Protein 6YB1 (pdb70)

Solvent-accessible surface area: 6423 Å² total

Radius of gyration: 14.6 Å; Cα contacts (8 Å, |Δi|>4): 247; chains: 4; bounding box: 39×39×20 Å

Foldseek 3Di:
DVVVVVVVVVVVVVVVVVVVVVVVVVVVVVD/DVVVVVVVVVVVVVVVVVVVVVVVVVVVVVD/DVVVVVVVVVVVVVVVVVVVVVVVVVVVVVD/DVVVVVVVVVVVVVVVVVVVVVVVVVVVVVD

Structure (mmCIF, N/CA/C/O backbone):
data_6YB1
#
_entry.id   6YB1
#
_cell.length_a   47.864
_cell.length_b   47.864
_cell.length_c   103.153
_cell.angle_alpha   90.000
_cell.angle_beta   90.000
_cell.angle_gamma   120.000
#
_symmetry.space_group_name_H-M   'P 31 1 2'
#
loop_
_entity.id
_entity.type
_entity.pdbx_description
1 polymer K2-CCTM-VbIc
2 non-polymer GLYCINE
3 non-polymer 'NONAETHYLENE GLYCOL'
4 water water
#
loop_
_atom_site.group_PDB
_atom_site.id
_atom_site.type_symbol
_atom_site.label_atom_id
_atom_site.label_alt_id
_atom_site.label_comp_id
_atom_site.label_asym_id
_atom_site.label_entity_id
_atom_site.label_seq_id
_atom_site.pdbx_PDB_ins_code
_atom_site.Cartn_x
_atom_site.Cartn_y
_atom_site.Cartn_z
_atom_site.occupancy
_atom_site.B_iso_or_equiv
_atom_site.auth_seq_id
_atom_site.auth_comp_id
_atom_site.auth_asym_id
_atom_site.auth_atom_id
_atom_site.pdbx_PDB_model_num
ATOM 4 N N . GLY A 1 2 ? 42.54600 57.85400 5.05100 1.000 121.75775 1 GLY A N 1
ATOM 5 C CA . GLY A 1 2 ? 42.34600 56.89200 3.98300 1.000 117.09953 1 GLY A CA 1
ATOM 6 C C . GLY A 1 2 ? 42.41700 55.45600 4.46600 1.000 113.31987 1 GLY A C 1
ATOM 7 O O . GLY A 1 2 ? 41.55400 54.63900 4.14100 1.000 108.87777 1 GLY A O 1
ATOM 8 N N . LYS A 1 3 ? 43.45900 55.14800 5.24400 1.000 113.17154 2 LYS A N 1
ATOM 9 C CA . LYS A 1 3 ? 43.62600 53.79200 5.76100 1.000 107.23547 2 LYS A CA 1
ATOM 10 C C . LYS A 1 3 ? 42.48900 53.42100 6.71000 1.000 99.79804 2 LYS A C 1
ATOM 11 O O . LYS A 1 3 ? 42.00300 52.27900 6.70100 1.000 98.95918 2 LYS A O 1
ATOM 17 N N . LYS A 1 4 ? 42.04000 54.38000 7.52600 1.000 95.46093 3 LYS A N 1
ATOM 18 C CA . LYS A 1 4 ? 40.91200 54.12200 8.41500 1.000 84.38863 3 LYS A CA 1
ATOM 19 C C . LYS A 1 4 ? 39.63800 53.87100 7.61900 1.000 73.47724 3 LYS A C 1
ATOM 20 O O . LYS A 1 4 ? 38.85300 52.98100 7.96400 1.000 67.70062 3 LYS A O 1
ATOM 26 N N . SER A 1 5 ? 39.42100 54.63600 6.54600 1.000 70.87590 4 SER A N 1
ATOM 27 C CA . SER A 1 5 ? 38.25800 54.40000 5.69700 1.000 67.68151 4 SER A CA 1
ATOM 28 C C . SER A 1 5 ? 38.33600 53.03400 5.02300 1.000 62.38753 4 SER A C 1
ATOM 29 O O . SER A 1 5 ? 37.31500 52.35800 4.85100 1.000 61.67785 4 SER A O 1
ATOM 32 N N . ALA A 1 6 ? 39.54300 52.59900 4.65500 1.000 61.86675 5 ALA A N 1
ATOM 33 C CA . ALA A 1 6 ? 39.69100 51.28100 4.04400 1.000 61.52755 5 ALA A CA 1
ATOM 34 C C . ALA A 1 6 ? 39.35700 50.16700 5.03200 1.000 55.75919 5 ALA A C 1
ATOM 35 O O . ALA A 1 6 ? 38.70300 49.17700 4.67100 1.000 54.97490 5 ALA A O 1
ATOM 37 N N . TRP A 1 7 ? 39.81600 50.29900 6.27900 1.000 56.94911 6 TRP A N 1
ATOM 38 C CA . TRP A 1 7 ? 39.45800 49.31700 7.30100 1.000 55.83194 6 TRP A CA 1
ATOM 39 C C . TRP A 1 7 ? 37.95700 49.32400 7.58100 1.000 52.89749 6 TRP A C 1
ATOM 40 O O . TRP A 1 7 ? 37.34200 48.26000 7.76700 1.000 57.86304 6 TRP A O 1
ATOM 51 N N . ALA A 1 8 ? 37.34900 50.51200 7.61900 1.000 52.21427 7 ALA A N 1
ATOM 52 C CA . ALA A 1 8 ? 35.90100 50.58600 7.78400 1.000 50.95800 7 ALA A CA 1
ATOM 53 C C . ALA A 1 8 ? 35.19600 49.86600 6.64300 1.000 49.58090 7 ALA A C 1
ATOM 54 O O . ALA A 1 8 ? 34.19000 49.17900 6.85700 1.000 48.19454 7 ALA A O 1
ATOM 56 N N . THR A 1 9 ? 35.73000 49.99400 5.42700 1.000 46.53442 8 THR A N 1
ATOM 57 C CA . THR A 1 9 ? 35.16200 49.29000 4.27900 1.000 47.79892 8 THR A CA 1
ATOM 58 C C . THR A 1 9 ? 35.25300 47.77900 4.46100 1.000 46.48722 8 THR A C 1
ATOM 59 O O . THR A 1 9 ? 34.29900 47.05200 4.16900 1.000 43.25060 8 THR A O 1
ATOM 63 N N . VAL A 1 10 ? 36.41300 47.28300 4.90100 1.000 41.87814 9 VAL A N 1
ATOM 64 C CA . VAL A 1 10 ? 36.56000 45.84200 5.13200 1.000 48.02327 9 VAL A CA 1
ATOM 65 C C . VAL A 1 10 ? 35.52200 45.34600 6.14100 1.000 42.58921 9 VAL A C 1
ATOM 66 O O . VAL A 1 10 ? 34.87200 44.31000 5.93700 1.000 43.42076 9 VAL A O 1
ATOM 70 N N . ILE A 1 11 ? 35.34100 46.07500 7.24200 1.000 44.07270 10 ILE A N 1
ATOM 71 C CA . ILE A 1 11 ? 34.42900 45.57900 8.27400 1.000 44.03918 10 ILE A CA 1
ATOM 72 C C . ILE A 1 11 ? 32.97400 45.67600 7.80800 1.000 43.45843 10 ILE A C 1
ATOM 73 O O . ILE A 1 11 ? 32.14900 44.79100 8.09000 1.000 43.16646 10 ILE A O 1
ATOM 78 N N . SER A 1 12 ? 32.63900 46.73900 7.07300 1.000 42.96577 11 SER A N 1
ATOM 79 C CA . SER A 1 12 ? 31.29800 46.86600 6.51100 1.000 39.86082 11 SER A CA 1
ATOM 80 C C . SER A 1 12 ? 31.00700 45.76200 5.49700 1.000 39.50241 11 SER A C 1
ATOM 81 O O . SER A 1 12 ? 29.90600 45.19600 5.48100 1.000 39.05264 11 SER A O 1
ATOM 84 N N . ALA A 1 13 ? 31.98200 45.44100 4.64200 1.000 34.67745 12 ALA A N 1
ATOM 85 C CA . ALA A 1 13 ? 31.80200 44.35900 3.67900 1.000 37.29875 12 ALA A CA 1
ATOM 86 C C . ALA A 1 13 ? 31.63000 43.01800 4.38300 1.000 39.81907 12 ALA A C 1
ATOM 87 O O . ALA A 1 13 ? 30.87800 42.15400 3.91100 1.000 40.15973 12 ALA A O 1
ATOM 89 N N . LEU A 1 14 ? 32.33400 42.81600 5.50300 1.000 39.84333 13 LEU A N 1
ATOM 90 C CA . LEU A 1 14 ? 32.12900 41.59600 6.28400 1.000 39.68647 13 LEU A CA 1
ATOM 91 C C . LEU A 1 14 ? 30.70100 41.51800 6.81300 1.000 37.87079 13 LEU A C 1
ATOM 92 O O . LEU A 1 14 ? 30.05400 40.46100 6.73900 1.000 40.85230 13 LEU A O 1
ATOM 97 N N . ALA A 1 15 ? 30.19300 42.62800 7.35000 1.000 40.24038 14 ALA A N 1
ATOM 98 C CA . ALA A 1 15 ? 28.80400 42.64700 7.80400 1.000 40.77293 14 ALA A CA 1
ATOM 99 C C . ALA A 1 15 ? 27.85300 42.32900 6.65800 1.000 41.29926 14 ALA A C 1
ATOM 100 O O . ALA A 1 15 ? 26.88500 41.57500 6.82600 1.000 38.03232 14 ALA A O 1
ATOM 102 N N . THR A 1 16 ? 28.12900 42.88400 5.47900 1.000 38.10726 15 THR A N 1
ATOM 103 C CA . THR A 1 16 ? 27.27000 42.65100 4.32600 1.000 35.85627 15 THR A CA 1
ATOM 104 C C . THR A 1 16 ? 27.26900 41.18600 3.90400 1.000 37.62079 15 THR A C 1
ATOM 105 O O . THR A 1 16 ? 26.20900 40.63000 3.60100 1.000 35.86638 15 THR A O 1
ATOM 109 N N . VAL A 1 17 ? 28.44200 40.54200 3.86900 1.000 32.09360 16 VAL A N 1
ATOM 110 C CA . VAL A 1 17 ? 28.48100 39.14000 3.46200 1.000 32.23435 16 VAL A CA 1
ATOM 111 C C . VAL A 1 17 ? 27.76200 38.25600 4.48600 1.000 36.52190 16 VAL A C 1
ATOM 112 O O . VAL A 1 17 ? 27.07400 37.29400 4.11600 1.000 39.67371 16 VAL A O 1
ATOM 116 N N . ILE A 1 18 ? 27.91700 38.54400 5.78200 1.000 36.73332 17 ILE A N 1
ATOM 117 C CA . ILE A 1 18 ? 27.24100 37.71600 6.78300 1.000 34.54710 17 ILE A CA 1
ATOM 118 C C . ILE A 1 18 ? 25.72800 37.91600 6.70900 1.000 33.16426 17 ILE A C 1
ATOM 119 O O . ILE A 1 18 ? 24.95200 36.95300 6.79500 1.000 37.03804 17 ILE A O 1
ATOM 124 N N . SER A 1 19 ? 25.28500 39.15600 6.48600 1.000 31.83425 18 SER A N 1
ATOM 125 C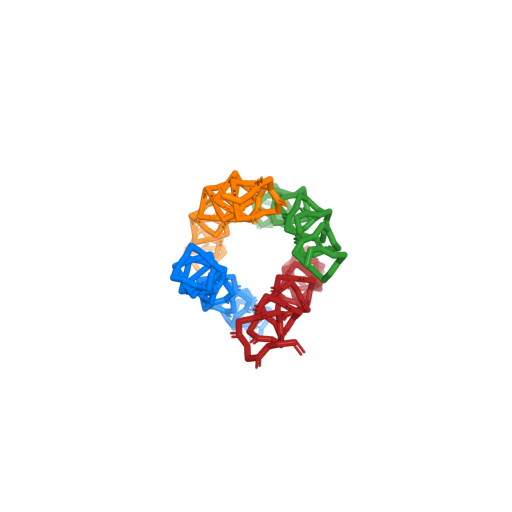 CA . SER A 1 19 ? 23.85700 39.41400 6.33700 1.000 36.74251 18 SER A CA 1
ATOM 126 C C . SER A 1 19 ? 23.29800 38.73500 5.09300 1.000 42.47181 18 SER A C 1
ATOM 127 O O . SER A 1 19 ? 22.18200 38.20300 5.11800 1.000 39.59031 18 SER A O 1
ATOM 130 N N . ALA A 1 20 ? 24.07000 38.73300 3.99900 1.000 40.93440 19 ALA A N 1
ATOM 131 C CA . ALA A 1 20 ? 23.65000 38.05300 2.77500 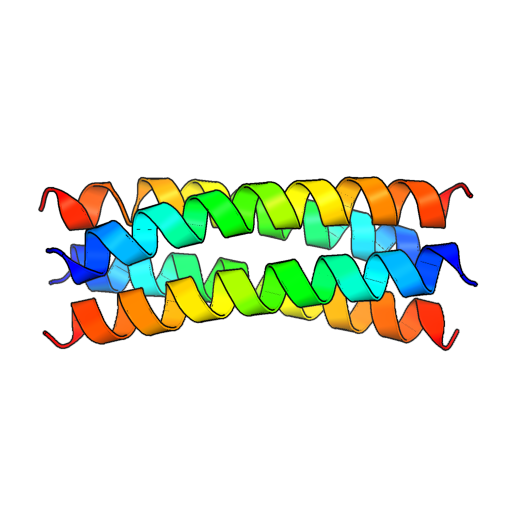1.000 36.42241 19 ALA A CA 1
ATOM 132 C C . ALA A 1 20 ? 23.54100 36.55000 2.98400 1.000 33.80975 19 ALA A C 1
ATOM 133 O O . ALA A 1 20 ? 22.64800 35.90100 2.42400 1.000 40.90923 19 ALA A O 1
ATOM 135 N N . LEU A 1 21 ? 24.47700 35.96700 3.73700 1.000 35.58274 20 LEU A N 1
ATOM 136 C CA . LEU A 1 21 ? 24.37700 34.54600 4.05200 1.000 37.39692 20 LEU A CA 1
ATOM 137 C C . LEU A 1 21 ? 23.11000 34.25600 4.85300 1.000 42.18287 20 LEU A C 1
ATOM 138 O O . LEU A 1 21 ? 22.39300 33.28000 4.58400 1.000 42.56717 20 LEU A O 1
ATOM 143 N N . ALA A 1 22 ? 22.81300 35.10500 5.83700 1.000 44.69394 21 ALA A N 1
ATOM 144 C CA . ALA A 1 22 ? 21.56500 34.95200 6.57400 1.000 41.80792 21 ALA A CA 1
ATOM 145 C C . ALA A 1 22 ? 20.36700 35.02900 5.63500 1.000 42.18155 21 ALA A C 1
ATOM 146 O O . ALA A 1 22 ? 19.41700 34.24700 5.75800 1.000 45.14441 21 ALA A O 1
ATOM 148 N N . THR A 1 23 ? 20.40800 35.95100 4.67400 1.000 38.95692 22 THR A N 1
ATOM 149 C CA . THR A 1 23 ? 19.30500 36.09200 3.72400 1.000 38.91961 22 THR A CA 1
ATOM 150 C C . THR A 1 23 ? 19.13100 34.85000 2.86000 1.000 38.68853 22 THR A C 1
ATOM 151 O O . THR A 1 23 ? 18.00200 34.40500 2.62400 1.000 39.84282 22 THR A O 1
ATOM 155 N N . VAL A 1 24 ? 20.22800 34.29200 2.35100 1.000 37.01811 23 VAL A N 1
ATOM 156 C CA . VAL A 1 24 ? 20.08700 33.12300 1.48800 1.000 38.80029 23 VAL A CA 1
ATOM 157 C C . VAL A 1 24 ? 19.56300 31.93800 2.28900 1.000 46.17872 23 VAL A C 1
ATOM 158 O O . VAL A 1 24 ? 18.74300 31.15100 1.79600 1.000 49.33108 23 VAL A O 1
ATOM 162 N N . ILE A 1 25 ? 19.99800 31.80000 3.54400 1.000 46.76686 24 ILE A N 1
ATOM 163 C CA . ILE A 1 25 ? 19.49700 30.69300 4.34900 1.000 50.12782 24 ILE A CA 1
ATOM 164 C C . ILE A 1 25 ? 18.02300 30.89600 4.68000 1.000 41.29583 24 ILE A C 1
ATOM 165 O O . ILE A 1 25 ? 17.23000 29.94500 4.66400 1.000 44.87044 24 ILE A O 1
ATOM 170 N N . SER A 1 26 ? 17.62200 32.14100 4.94100 1.000 46.55661 25 SER A N 1
ATOM 171 C CA . SER A 1 26 ? 16.21600 32.43200 5.19900 1.000 44.72715 25 SER A CA 1
ATOM 172 C C . SER A 1 26 ? 15.35200 32.15000 3.97200 1.000 47.10420 25 SER A C 1
ATOM 173 O O . SER A 1 26 ? 14.25800 31.58700 4.08800 1.000 52.94998 25 SER A O 1
ATOM 176 N N . ALA A 1 27 ? 15.82300 32.54100 2.78600 1.000 45.71131 26 ALA A N 1
ATOM 177 C CA . ALA A 1 27 ? 15.06800 32.27300 1.56400 1.000 41.98806 26 ALA A CA 1
ATOM 178 C C . ALA A 1 27 ? 14.98000 30.77700 1.29300 1.000 45.71329 26 ALA A C 1
ATOM 179 O O . ALA A 1 27 ? 13.93900 30.27600 0.84400 1.000 52.76406 26 ALA A O 1
ATOM 181 N N . TRP A 1 28 ? 16.07400 30.05600 1.54700 1.000 45.99691 27 TRP A N 1
ATOM 182 C CA . TRP A 1 28 ? 16.07400 28.60700 1.39900 1.000 50.94227 27 TRP A CA 1
ATOM 183 C C . TRP A 1 28 ? 15.07800 27.96600 2.35800 1.000 58.77831 27 TRP A C 1
ATOM 184 O O . TRP A 1 28 ? 14.42500 26.97300 2.01600 1.000 63.54974 27 TRP A O 1
ATOM 195 N N . ALA A 1 29 ? 14.95800 28.51100 3.57100 1.000 56.13066 28 ALA A N 1
ATOM 196 C CA . ALA A 1 29 ? 13.91900 28.04200 4.48200 1.000 61.12278 28 ALA A CA 1
ATOM 197 C C . ALA A 1 29 ? 12.53200 28.35700 3.93200 1.000 63.11294 28 ALA A C 1
ATOM 198 O O . ALA A 1 29 ? 11.59700 27.56500 4.09500 1.000 63.03413 28 ALA A O 1
ATOM 200 N N . THR A 1 30 ? 12.37900 29.51900 3.29000 1.000 62.89916 29 THR A N 1
ATOM 201 C CA . THR A 1 30 ? 11.08800 29.88800 2.71300 1.000 65.24103 29 THR A CA 1
ATOM 202 C C . THR A 1 30 ? 10.66400 28.90200 1.62700 1.000 71.55268 29 THR A C 1
ATOM 203 O O . THR A 1 30 ? 9.48000 28.56300 1.51400 1.000 72.81137 29 THR A O 1
ATOM 207 N N . VAL A 1 31 ? 11.61200 28.43300 0.81100 1.000 75.63168 30 VAL A N 1
ATOM 208 C CA . VAL A 1 31 ? 11.25100 27.42100 -0.18000 1.000 77.88856 30 VAL A CA 1
ATOM 209 C C . VAL A 1 31 ? 11.27200 26.01900 0.40800 1.000 91.04822 30 VAL A C 1
ATOM 210 O O . VAL A 1 31 ? 10.71200 25.09600 -0.19600 1.000 95.83762 30 VAL A O 1
ATOM 214 N N . GLY A 1 32 ? 11.88800 25.83400 1.57100 1.000 1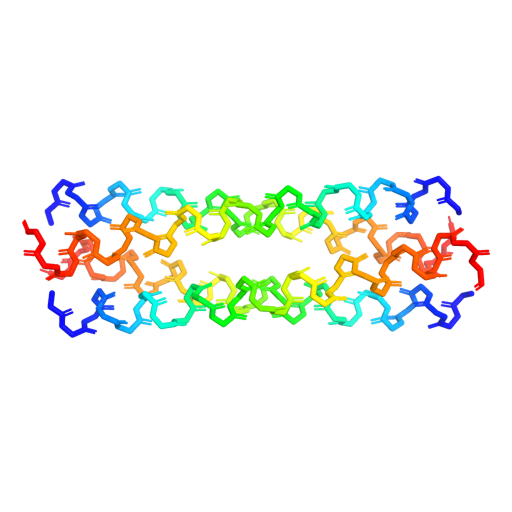04.28053 31 GLY A N 1
ATOM 215 C CA . GLY A 1 32 ? 11.95200 24.53000 2.20500 1.000 124.41123 31 GLY A CA 1
ATOM 216 C C . GLY A 1 32 ? 10.72900 24.18200 3.02700 1.000 146.17726 31 GLY A C 1
ATOM 217 O O . GLY A 1 32 ? 9.82500 23.49300 2.55100 1.000 147.18594 31 GLY A O 1
ATOM 222 N N . GLY B 1 2 ? 12.17100 25.60200 11.31200 1.000 91.83767 1 GLY B N 1
ATOM 223 C CA . GLY B 1 2 ? 13.11100 24.54000 11.61100 1.000 87.28147 1 GLY B CA 1
ATOM 224 C C . GLY B 1 2 ? 14.56800 24.93900 11.76800 1.000 79.57126 1 GLY B C 1
ATOM 225 O O . GLY B 1 2 ? 14.89600 26.08600 12.10700 1.000 77.50946 1 GLY B O 1
ATOM 226 N N . LYS B 1 3 ? 15.44800 23.97000 11.50100 1.000 78.24966 2 LYS B N 1
ATOM 227 C CA . LYS B 1 3 ? 16.88100 24.19400 11.65600 1.000 74.23409 2 LYS B CA 1
ATOM 228 C C . LYS B 1 3 ? 17.38900 25.28000 10.71800 1.000 66.32685 2 LYS B C 1
ATOM 229 O O . LYS B 1 3 ? 18.29100 26.04100 11.09000 1.000 60.34444 2 LYS B O 1
ATOM 235 N N . LYS B 1 4 ? 16.83100 25.37600 9.50700 1.000 64.26177 3 LYS B N 1
ATOM 236 C CA . LYS B 1 4 ? 17.26300 26.43000 8.59300 1.000 60.56998 3 LYS B CA 1
ATOM 237 C C . LYS B 1 4 ? 16.94000 27.81100 9.15300 1.000 56.88779 3 LYS B C 1
ATOM 238 O O . LYS B 1 4 ? 17.77700 28.71900 9.10200 1.000 54.32697 3 LYS B O 1
ATOM 244 N N . SER B 1 5 ? 15.73700 27.98700 9.70700 1.000 57.16319 4 SER B N 1
ATOM 245 C CA . SER B 1 5 ? 15.39500 29.26900 10.32100 1.000 54.11781 4 SER B CA 1
ATOM 246 C C . SER B 1 5 ? 16.24100 29.54400 11.55800 1.000 49.28771 4 SER B C 1
ATOM 247 O O . SER B 1 5 ? 16.57600 30.70100 11.83200 1.000 50.06476 4 SER B O 1
ATOM 250 N N . ALA B 1 6 ? 16.59400 28.50500 12.31500 1.000 51.69569 5 ALA B N 1
ATOM 251 C CA . ALA B 1 6 ? 17.46500 28.71400 13.46800 1.000 52.89602 5 ALA B CA 1
ATOM 252 C C . ALA B 1 6 ? 18.84400 29.18600 13.02500 1.000 51.04557 5 ALA B C 1
ATOM 253 O O . ALA B 1 6 ? 19.43200 30.09800 13.63100 1.000 52.48912 5 ALA B O 1
ATOM 255 N N . TRP B 1 7 ? 19.37000 28.58400 11.95500 1.000 52.18915 6 TRP B N 1
ATOM 256 C CA . TRP B 1 7 ? 20.64200 29.03500 11.39900 1.000 46.14394 6 TRP B CA 1
ATOM 257 C C . TRP B 1 7 ? 20.54100 30.46700 10.89900 1.000 42.16943 6 TRP B C 1
ATOM 258 O O . TRP B 1 7 ? 21.45800 31.27400 11.10900 1.000 40.01658 6 TRP B O 1
ATOM 269 N N . ALA B 1 8 ? 19.43600 30.80300 10.22900 1.000 44.92983 7 ALA B N 1
ATOM 270 C CA . ALA B 1 8 ? 19.25600 32.17500 9.76200 1.000 41.19871 7 ALA B CA 1
ATOM 271 C C . ALA B 1 8 ? 19.22300 33.14700 10.93500 1.000 39.22861 7 ALA B C 1
ATOM 272 O O . ALA B 1 8 ? 19.76600 34.25100 10.84900 1.000 37.19540 7 ALA B O 1
ATOM 274 N N . THR B 1 9 ? 18.60700 32.74300 12.04700 1.000 40.91467 8 THR B N 1
ATOM 275 C CA . THR B 1 9 ? 18.58200 33.59600 13.23100 1.000 37.91264 8 THR B CA 1
ATOM 276 C C . THR B 1 9 ? 19.98800 33.83600 13.76300 1.000 39.56029 8 THR B C 1
ATOM 277 O O . THR B 1 9 ? 20.38700 34.98200 14.01700 1.000 40.43762 8 THR B O 1
ATOM 281 N N . VAL B 1 10 ? 20.76100 32.75800 13.92300 1.000 41.17984 9 VAL B N 1
ATOM 282 C CA . VAL B 1 10 ? 22.12500 32.88500 14.43300 1.000 38.55376 9 VAL B CA 1
ATOM 283 C C . VAL B 1 10 ? 22.95700 33.78700 13.52800 1.000 37.11888 9 VAL B C 1
ATOM 284 O O . VAL B 1 10 ? 23.65100 34.70500 13.99100 1.000 41.10969 9 VAL B O 1
ATOM 288 N N . ILE B 1 11 ? 22.88700 33.55800 12.21800 1.000 40.98020 10 ILE B N 1
ATOM 289 C CA . ILE B 1 11 ? 23.73500 34.32400 11.31000 1.000 36.31636 10 ILE B CA 1
ATOM 290 C C . ILE B 1 11 ? 23.26700 35.76900 11.20600 1.000 34.90061 10 ILE B C 1
ATOM 291 O O . ILE B 1 11 ? 24.09100 36.68100 11.06700 1.000 33.44730 10 ILE B O 1
ATOM 296 N N . SER B 1 12 ? 21.96000 36.02000 11.29400 1.000 34.90095 11 SER B N 1
ATOM 297 C CA . SER B 1 12 ? 21.49900 37.40200 11.34600 1.000 38.57012 11 SER B CA 1
ATOM 298 C C . SER B 1 12 ? 22.04100 38.10200 12.58200 1.000 38.75718 11 SER B C 1
ATOM 299 O O . SER B 1 12 ? 22.44100 39.26800 12.51600 1.000 37.68878 11 SER B O 1
ATOM 302 N N . ALA B 1 13 ? 22.07100 37.40400 13.72300 1.000 37.88731 12 ALA B N 1
ATOM 303 C CA . ALA B 1 13 ? 22.63600 38.01200 14.92700 1.000 33.82674 12 ALA B CA 1
ATOM 304 C C . ALA B 1 13 ? 24.11800 38.33500 14.74100 1.000 37.93513 12 ALA B C 1
ATOM 305 O O . ALA B 1 13 ? 24.58800 39.40800 15.14800 1.000 39.44436 12 ALA B O 1
ATOM 307 N N . LEU B 1 14 ? 24.86200 37.43400 14.09000 1.000 38.12326 13 LEU B N 1
ATOM 308 C CA . LEU B 1 14 ? 26.27600 37.70700 13.81300 1.000 36.11812 13 LEU B CA 1
ATOM 309 C C . LEU B 1 14 ? 26.43100 38.91300 12.89200 1.000 37.06200 13 LEU B C 1
ATOM 310 O O . LEU B 1 14 ? 27.35500 39.72800 13.05700 1.000 37.84950 13 LEU B O 1
ATOM 315 N N . ALA B 1 15 ? 25.56700 39.00400 11.87800 1.000 35.23745 14 ALA B N 1
ATOM 316 C CA . ALA B 1 15 ? 25.56700 40.15800 10.99200 1.000 36.07291 14 ALA B CA 1
ATOM 317 C C . ALA B 1 15 ? 25.31300 41.43600 11.77700 1.000 40.25059 14 ALA B C 1
ATOM 318 O O . ALA B 1 15 ? 25.92200 42.47400 11.49700 1.000 40.80903 14 ALA B O 1
ATOM 320 N N . THR B 1 16 ? 24.40800 41.37600 12.75900 1.000 37.42361 15 THR B N 1
ATOM 321 C CA . THR B 1 16 ? 24.12600 42.53300 13.60600 1.000 37.65786 15 THR B CA 1
ATOM 322 C C . THR B 1 16 ? 25.36700 42.94000 14.39300 1.000 35.99242 15 THR B C 1
ATOM 323 O O . THR B 1 16 ? 25.66700 44.13300 14.53800 1.000 38.88758 15 THR B O 1
ATOM 327 N N . VAL B 1 17 ? 26.10100 41.94800 14.90100 1.000 33.80460 16 VAL B N 1
ATOM 328 C CA . VAL B 1 17 ? 27.30300 42.22600 15.68400 1.000 35.58555 16 VAL B CA 1
ATOM 329 C C . VAL B 1 17 ? 28.34400 42.93300 14.82600 1.000 32.82464 16 VAL B C 1
ATOM 330 O O . VAL B 1 17 ? 28.88900 43.99100 15.19600 1.000 38.04717 16 VAL B O 1
ATOM 334 N N . ILE B 1 18 ? 28.58000 42.39500 13.62900 1.000 34.30792 17 ILE B N 1
ATOM 335 C CA . ILE B 1 18 ? 29.59500 42.97300 12.76200 1.000 34.93460 17 ILE B CA 1
ATOM 336 C C . ILE B 1 18 ? 29.14600 44.33800 12.25600 1.000 42.62713 17 ILE B C 1
ATOM 337 O O . ILE B 1 18 ? 29.96800 45.23700 12.07700 1.000 40.46819 17 ILE B O 1
ATOM 342 N N . SER B 1 19 ? 27.84800 44.51600 12.00800 1.000 41.861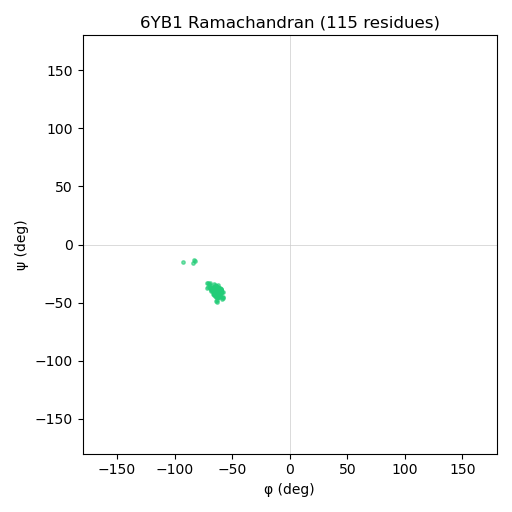97 18 SER B N 1
ATOM 343 C CA . SER B 1 19 ? 27.35600 45.80700 11.55000 1.000 41.33809 18 SER B CA 1
ATOM 344 C C . SER B 1 19 ? 27.52500 46.87700 12.62200 1.000 40.17154 18 SER B C 1
ATOM 345 O O . SER B 1 19 ? 27.85300 48.02600 12.30500 1.000 41.99256 18 SER B O 1
ATOM 348 N N . ALA B 1 20 ? 27.31200 46.52800 13.89700 1.000 39.08209 19 ALA B N 1
ATOM 349 C CA . ALA B 1 20 ? 27.55600 47.49900 14.96100 1.000 39.06337 19 ALA B CA 1
ATOM 350 C C . ALA B 1 20 ? 29.03400 47.87900 15.03400 1.000 39.35373 19 ALA B C 1
ATOM 351 O O . ALA B 1 20 ? 29.38200 49.06300 15.20200 1.000 44.47321 19 ALA B O 1
ATOM 353 N N . LEU B 1 21 ? 29.92400 46.88900 14.90700 1.000 38.88870 20 LEU B N 1
ATOM 354 C CA . LEU B 1 21 ? 31.35200 47.20700 14.86600 1.000 42.49487 20 LEU B CA 1
ATOM 355 C C . LEU B 1 21 ? 31.70200 48.07400 13.65500 1.000 45.05154 20 LEU B C 1
ATOM 356 O O . LEU B 1 21 ? 32.51300 49.00500 13.75800 1.000 48.20031 20 LEU B O 1
ATOM 361 N N . ALA B 1 22 ? 31.12400 47.75800 12.49200 1.000 38.60270 21 ALA B N 1
ATOM 362 C CA . ALA B 1 22 ? 31.33400 48.56100 11.29000 1.000 40.18157 21 ALA B CA 1
ATOM 363 C C . ALA B 1 22 ? 30.87500 49.99200 11.50200 1.000 39.99820 21 ALA B C 1
ATOM 364 O O . ALA B 1 22 ? 31.51800 50.93300 11.02700 1.000 43.55504 21 ALA B O 1
ATOM 366 N N . THR B 1 23 ? 29.75700 50.17500 12.20700 1.000 41.07458 22 THR B N 1
ATOM 367 C CA . THR B 1 23 ? 29.27500 51.51900 12.49900 1.000 44.16548 22 THR B CA 1
ATOM 368 C C . THR B 1 23 ? 30.30400 52.28700 13.31700 1.000 49.05307 22 THR B C 1
ATOM 369 O O . THR B 1 23 ? 30.61300 53.45100 13.02000 1.000 50.59684 22 THR B O 1
ATOM 373 N N . VAL B 1 24 ? 30.87100 51.63300 14.33500 1.000 46.21195 23 VAL B N 1
ATOM 374 C CA . VAL B 1 24 ? 31.85300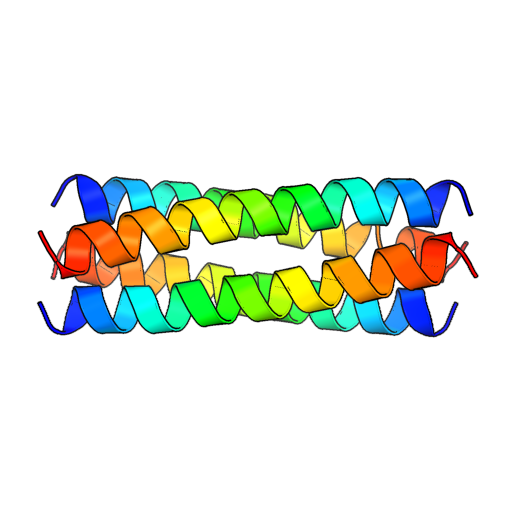 52.31800 15.17200 1.000 44.64512 23 VAL B CA 1
ATOM 375 C C . VAL B 1 24 ? 33.11600 52.65700 14.38000 1.000 50.57155 23 VAL B C 1
ATOM 376 O O . VAL B 1 24 ? 33.65200 53.77200 14.48000 1.000 52.94045 23 VAL B O 1
ATOM 380 N N . ILE B 1 25 ? 33.59100 51.72600 13.55100 1.000 48.90477 24 ILE B N 1
ATOM 381 C CA . ILE B 1 25 ? 34.81600 51.99100 12.79800 1.000 50.03620 24 ILE B CA 1
ATOM 382 C C . ILE B 1 25 ? 34.58100 53.04500 11.72100 1.000 51.60429 24 ILE B C 1
ATOM 383 O O . ILE B 1 25 ? 35.47100 53.85300 11.42400 1.000 51.54033 24 ILE B O 1
ATOM 388 N N . SER B 1 26 ? 33.38500 53.07200 11.13200 1.000 48.59685 25 SER B N 1
ATOM 389 C CA A SER B 1 26 ? 33.07000 54.09900 10.14700 0.480 48.27326 25 SER B CA 1
ATOM 390 C CA B SER B 1 26 ? 33.07200 54.10000 10.14800 0.520 48.23952 25 SER B CA 1
ATOM 391 C C . SER B 1 26 ? 32.98500 55.47600 10.79900 1.000 49.93709 25 SER B C 1
ATOM 392 O O . SER B 1 26 ? 33.38900 56.47300 10.19800 1.000 51.71253 25 SER B O 1
ATOM 397 N N . ALA B 1 27 ? 32.46800 55.54900 12.02900 1.000 48.92521 26 ALA B N 1
ATOM 398 C CA . ALA B 1 27 ? 32.50200 56.82500 12.74000 1.000 50.10977 26 ALA B CA 1
ATOM 399 C C . ALA B 1 27 ? 33.94100 57.24200 13.02200 1.000 55.11545 26 ALA B C 1
ATOM 400 O O . ALA B 1 27 ? 34.29700 58.42800 12.91300 1.000 55.52395 26 ALA B O 1
ATOM 402 N N . TRP B 1 28 ? 34.78800 56.26700 13.37100 1.000 57.13946 27 TRP B N 1
ATOM 403 C CA . TRP B 1 28 ? 36.20400 56.54500 13.59000 1.000 62.07342 27 TRP B CA 1
ATOM 404 C C . TRP B 1 28 ? 36.85800 57.10000 12.32900 1.000 64.21205 27 TRP B C 1
ATOM 405 O O . TRP B 1 28 ? 37.65000 58.04900 12.39100 1.000 68.50161 27 TRP B O 1
ATOM 416 N N . ALA B 1 29 ? 36.52700 56.52300 11.17100 1.000 58.42099 28 ALA B N 1
ATOM 417 C CA . ALA B 1 29 ? 37.03100 57.03800 9.90100 1.000 59.21174 28 ALA B CA 1
ATOM 418 C C . ALA B 1 29 ? 36.46600 58.42100 9.60600 1.000 65.19192 28 ALA B C 1
ATOM 419 O O . ALA B 1 29 ? 37.16200 59.27600 9.04400 1.000 67.62272 28 ALA B O 1
ATOM 421 N N . THR B 1 30 ? 35.20200 58.65100 9.96600 1.000 60.58133 29 THR B N 1
ATOM 422 C CA . THR B 1 30 ? 34.57200 59.94500 9.72900 1.000 67.57660 29 THR B CA 1
ATOM 423 C C . THR B 1 30 ? 35.30000 61.05600 10.47400 1.000 77.96069 29 THR B C 1
ATOM 424 O O . THR B 1 30 ? 35.49900 62.15000 9.93100 1.000 81.88211 29 THR B O 1
ATOM 428 N N . VAL B 1 31 ? 35.73300 60.78800 11.71200 1.000 79.77110 30 VAL B N 1
ATOM 429 C CA . VAL B 1 31 ? 36.46500 61.82300 12.44500 1.000 84.37050 30 VAL B CA 1
ATOM 430 C C . VAL B 1 31 ? 37.93800 61.86800 12.08000 1.000 92.53297 30 VAL B C 1
ATOM 431 O O . VAL B 1 31 ? 38.61800 62.84300 12.42100 1.000 103.76804 30 VAL B O 1
ATOM 435 N N . GLY B 1 32 ? 38.45200 60.85100 11.39500 1.000 94.71627 31 GLY B N 1
ATOM 436 C CA . GLY B 1 32 ? 39.82600 60.87000 10.92400 1.000 104.90626 31 GLY B CA 1
ATOM 437 C C . GLY B 1 32 ? 40.85500 60.09000 11.71200 1.000 108.71429 31 GLY B C 1
ATOM 438 O O . GLY B 1 32 ? 40.56000 59.51200 12.75700 1.000 105.78208 31 GLY B O 1
ATOM 443 N N . GLY C 1 2 ? 35.10600 62.53000 4.07800 1.000 102.45054 1 GLY C N 1
ATOM 444 C CA . GLY C 1 2 ? 34.46900 62.81800 5.35300 1.000 98.23968 1 GLY C CA 1
ATOM 445 C C . GLY C 1 2 ? 32.95900 62.65300 5.33900 1.000 92.92170 1 GLY C C 1
ATOM 446 O O . GLY C 1 2 ? 32.40600 61.87700 6.12100 1.000 89.15933 1 GLY C O 1
ATOM 447 N N . LYS C 1 3 ? 32.29300 63.39400 4.44700 1.000 89.49305 2 LYS C N 1
ATOM 448 C CA . LYS C 1 3 ? 30.83800 63.31300 4.34300 1.000 81.76483 2 LYS C CA 1
ATOM 449 C C . LYS C 1 3 ? 30.39400 61.91600 3.93200 1.000 71.35774 2 LYS C C 1
ATOM 450 O O . LYS C 1 3 ? 29.37200 61.40700 4.41300 1.000 66.22814 2 LYS C O 1
ATOM 456 N N . LYS C 1 4 ? 31.15900 61.27900 3.04600 1.000 68.57780 3 LYS C N 1
ATOM 457 C CA . LYS C 1 4 ? 30.83400 59.91900 2.63800 1.000 64.16355 3 LYS C CA 1
ATOM 458 C C . LYS C 1 4 ? 30.96100 58.96000 3.81300 1.000 60.06717 3 LYS C C 1
ATOM 459 O O . LYS C 1 4 ? 30.11400 58.08100 3.99600 1.000 58.27311 3 LYS C O 1
ATOM 465 N N . SER C 1 5 ? 32.00600 59.11800 4.62800 1.000 62.13470 4 SER C N 1
ATOM 466 C CA . SER C 1 5 ? 32.14500 58.27600 5.81300 1.000 63.07099 4 SER C CA 1
ATOM 467 C C . SER C 1 5 ? 31.02500 58.53000 6.81500 1.000 59.87225 4 SER C C 1
ATOM 468 O O . SER C 1 5 ? 30.56400 57.59500 7.48000 1.000 58.33591 4 SER C O 1
ATOM 471 N N . ALA C 1 6 ? 30.56300 59.77700 6.92500 1.000 55.35685 5 ALA C N 1
ATOM 472 C CA . ALA C 1 6 ? 29.45000 60.07100 7.82300 1.000 60.52027 5 ALA C CA 1
ATOM 473 C C . ALA C 1 6 ? 28.17000 59.38900 7.35500 1.000 62.52315 5 ALA C C 1
ATOM 474 O O . ALA C 1 6 ? 27.43100 58.80400 8.16400 1.000 64.22842 5 ALA C O 1
ATOM 476 N N . TRP C 1 7 ? 27.89600 59.44400 6.04900 1.000 60.82410 6 TRP C N 1
ATOM 477 C CA . TRP C 1 7 ? 26.73700 58.72600 5.52700 1.000 57.38250 6 TRP C CA 1
ATOM 478 C C . TRP C 1 7 ? 26.88100 57.22500 5.73100 1.000 46.01828 6 TRP C C 1
ATOM 479 O O . TRP C 1 7 ? 25.90600 56.54500 6.07200 1.000 48.42203 6 TRP C O 1
ATOM 490 N N . ALA C 1 8 ? 28.08300 56.68700 5.51500 1.000 44.20488 7 ALA C N 1
ATOM 491 C CA . ALA C 1 8 ? 28.30000 55.26400 5.74700 1.000 44.84608 7 ALA C CA 1
ATOM 492 C C . ALA C 1 8 ? 28.03900 54.90600 7.20200 1.000 44.86229 7 ALA C C 1
ATOM 493 O O . ALA C 1 8 ? 27.48800 53.84100 7.49600 1.000 47.59831 7 ALA C O 1
ATOM 495 N N . THR C 1 9 ? 28.41900 55.78800 8.12600 1.000 42.27276 8 THR C N 1
ATOM 496 C CA . THR C 1 9 ? 28.16300 55.54300 9.54200 1.000 43.75007 8 THR C CA 1
ATOM 497 C C . THR C 1 9 ? 26.66600 55.49500 9.83300 1.000 46.74725 8 THR C C 1
ATOM 498 O O . THR C 1 9 ? 26.17700 54.57300 10.50200 1.000 47.67610 8 THR C O 1
ATOM 502 N N . VAL C 1 10 ? 25.92200 56.48700 9.33500 1.000 48.04449 9 VAL C N 1
ATOM 503 C CA . VAL C 1 10 ? 24.47400 56.50500 9.54900 1.000 44.89240 9 VAL C CA 1
ATOM 504 C C . VAL C 1 10 ? 23.82600 55.25000 8.97300 1.000 39.40600 9 VAL C C 1
ATOM 505 O O . VAL C 1 10 ? 22.96200 54.62100 9.60400 1.000 42.46461 9 VAL C O 1
ATOM 509 N N . ILE C 1 11 ? 24.22100 54.87200 7.75900 1.000 41.03180 10 ILE C N 1
ATOM 510 C CA . ILE C 1 11 ? 23.58700 53.73500 7.10800 1.000 42.27227 10 ILE C CA 1
ATOM 511 C C . ILE C 1 11 ? 23.99400 52.43100 7.78300 1.000 42.50059 10 ILE C C 1
ATOM 512 O O . ILE C 1 11 ? 23.18900 51.50200 7.86700 1.000 47.43672 10 ILE C O 1
ATOM 517 N N . SER C 1 12 ? 25.22600 52.33800 8.29400 1.000 38.83015 11 SER C N 1
ATOM 518 C CA . SER C 1 12 ? 25.62500 51.16300 9.06300 1.000 38.66483 11 SER C CA 1
ATOM 519 C C . SER C 1 12 ? 24.79900 51.02900 10.33300 1.000 46.60242 11 SER C C 1
ATOM 520 O O . SER C 1 12 ? 24.41600 49.92000 10.71500 1.000 44.20121 11 SER C O 1
ATOM 523 N N . ALA C 1 13 ? 24.53000 52.14300 11.01800 1.000 46.74222 12 ALA C N 1
ATOM 524 C CA . ALA C 1 13 ? 23.67000 52.06500 12.19700 1.000 46.27533 12 ALA C CA 1
ATOM 525 C C . ALA C 1 13 ? 22.26100 51.60900 11.82100 1.000 42.63632 12 ALA C C 1
ATOM 526 O O . ALA C 1 13 ? 21.64900 50.78600 12.52500 1.000 40.95877 12 ALA C O 1
ATOM 528 N N . LEU C 1 14 ? 21.74500 52.10700 10.69100 1.000 39.84096 13 LEU C N 1
ATOM 529 C CA . LEU C 1 14 ? 20.44100 51.65400 10.21500 1.000 42.64633 13 LEU C CA 1
ATOM 530 C C . LEU C 1 14 ? 20.45600 50.16300 9.89200 1.000 38.99807 13 LEU C C 1
ATOM 531 O O . LEU C 1 14 ? 19.51800 49.43400 10.23700 1.000 38.34526 13 LEU C O 1
ATOM 536 N N . ALA C 1 15 ? 21.50500 49.70000 9.20800 1.000 40.64775 14 ALA C N 1
ATOM 537 C CA . ALA C 1 15 ? 21.64600 48.28300 8.89500 1.000 37.44733 14 ALA C CA 1
ATOM 538 C C . ALA C 1 15 ? 21.70000 47.45300 10.16500 1.000 41.84053 14 ALA C C 1
ATOM 539 O O . ALA C 1 15 ? 21.14600 46.35400 10.21600 1.000 34.84049 14 ALA C O 1
ATOM 541 N N . THR C 1 16 ? 22.37800 47.96200 11.19800 1.000 42.35600 15 THR C N 1
ATOM 542 C CA . THR C 1 16 ? 22.44900 47.24900 12.46900 1.000 42.70796 15 THR C CA 1
ATOM 543 C C . THR C 1 16 ? 21.05800 47.07600 13.06200 1.000 46.06979 15 THR C C 1
ATOM 544 O O . THR C 1 16 ? 20.68500 45.97800 13.50400 1.000 43.90570 15 THR C O 1
ATOM 548 N N . VAL C 1 17 ? 20.25600 48.14000 13.02500 1.000 44.24776 16 VAL C N 1
ATOM 549 C CA . VAL C 1 17 ? 18.90100 48.05000 13.56100 1.000 39.60313 16 VAL C CA 1
ATOM 550 C C . VAL C 1 17 ? 18.04900 47.07800 12.74500 1.000 38.23492 16 VAL C C 1
ATOM 551 O O . VAL C 1 17 ? 17.31600 46.24700 13.30300 1.000 38.96325 16 VAL C O 1
ATOM 555 N N . ILE C 1 18 ? 18.13800 47.15600 11.41500 1.000 37.98087 17 ILE C N 1
ATOM 556 C CA . ILE C 1 18 ? 17.30600 46.30300 10.57000 1.000 41.49362 17 ILE C CA 1
ATOM 557 C C . ILE C 1 18 ? 17.74400 44.84800 10.67600 1.000 44.66367 17 ILE C C 1
ATOM 558 O O . ILE C 1 18 ? 16.91400 43.93400 10.64100 1.000 45.27760 17 ILE C O 1
ATOM 563 N N . SER C 1 19 ? 19.05100 44.60600 10.78800 1.000 41.11087 18 SER C N 1
ATOM 564 C CA . SER C 1 19 ? 19.55300 43.24900 10.97200 1.000 41.57973 18 SER C CA 1
ATOM 565 C C . SER C 1 19 ? 19.09100 42.67100 12.30700 1.000 38.18959 18 SER C C 1
ATOM 566 O O . SER C 1 19 ? 18.77900 41.47800 12.40300 1.000 38.08644 18 SER C O 1
ATOM 569 N N . ALA C 1 20 ? 19.03700 43.50300 13.34900 1.000 38.78128 19 ALA C N 1
ATOM 570 C CA . ALA C 1 20 ? 18.49500 43.03700 14.62000 1.000 39.14662 19 ALA C CA 1
ATOM 571 C C . ALA C 1 20 ? 17.02100 42.67600 14.48300 1.000 40.90564 19 ALA C C 1
ATOM 572 O O . ALA C 1 20 ? 16.56900 41.64400 15.00000 1.000 42.91504 19 ALA C O 1
ATOM 574 N N . LEU C 1 21 ? 16.25800 43.51100 13.77100 1.000 37.45518 20 LEU C N 1
ATOM 575 C CA . LEU C 1 21 ? 14.85100 43.20400 13.52700 1.000 42.95705 20 LEU C CA 1
ATOM 576 C C . LEU C 1 21 ? 14.69200 41.90200 12.74700 1.000 43.81436 20 LEU C C 1
ATOM 577 O O . LEU C 1 21 ? 13.80200 41.09200 13.04400 1.000 42.95368 20 LEU C O 1
ATOM 582 N N . ALA C 1 22 ? 15.52800 41.70400 11.72500 1.000 39.91854 21 ALA C N 1
ATOM 583 C CA . ALA C 1 22 ? 15.51600 40.46200 10.96100 1.000 42.61296 21 ALA C CA 1
ATOM 584 C C . ALA C 1 22 ? 15.81500 39.26900 11.85700 1.000 44.86298 21 ALA C C 1
ATOM 585 O O . ALA C 1 22 ? 15.19400 38.21000 11.71800 1.000 45.45174 21 ALA C O 1
ATOM 587 N N . THR C 1 23 ? 16.75100 39.43100 12.79700 1.000 39.99227 22 THR C N 1
ATOM 588 C CA . THR C 1 23 ? 17.06000 38.36000 13.74200 1.000 40.56009 22 THR C CA 1
ATOM 589 C C . THR C 1 23 ? 15.82800 38.00200 14.56700 1.000 45.26373 22 THR C C 1
ATOM 590 O O . THR C 1 23 ? 15.50300 36.82200 14.75600 1.000 45.91067 22 THR C O 1
ATOM 594 N N . VAL C 1 24 ? 15.11900 39.02000 15.05600 1.000 42.20809 23 VAL C N 1
ATOM 595 C CA . VAL C 1 24 ? 13.95200 38.75400 15.89400 1.000 42.91396 23 VAL C CA 1
ATOM 596 C C . VAL C 1 24 ? 12.84100 38.08400 15.09000 1.000 43.19956 23 VAL C C 1
ATOM 597 O O . VAL C 1 24 ? 12.19600 37.13700 15.56000 1.000 45.80121 23 VAL C O 1
ATOM 601 N N . ILE C 1 25 ? 12.61900 38.53300 13.85600 1.000 46.45120 24 ILE C N 1
ATOM 602 C CA . ILE C 1 25 ? 11.57000 37.92500 13.04300 1.000 48.16165 24 ILE C CA 1
ATOM 603 C C . ILE C 1 25 ? 11.95900 36.50600 12.64500 1.000 45.56419 24 ILE C C 1
ATOM 604 O O . ILE C 1 25 ? 11.10700 35.61400 12.55100 1.000 49.52571 24 ILE C O 1
ATOM 609 N N . SER C 1 26 ? 13.25200 36.26300 12.43600 1.000 47.99663 25 SER C N 1
ATOM 610 C CA . SER C 1 26 ? 13.72400 34.92200 12.11900 1.000 48.90329 25 SER C CA 1
ATOM 611 C C . SER C 1 26 ? 13.54400 33.98200 13.30600 1.000 49.68144 25 SER C C 1
ATOM 612 O O . SER C 1 26 ? 13.17200 32.81700 13.13200 1.000 58.32651 25 SER C O 1
ATOM 615 N N . ALA C 1 27 ? 13.79000 34.47200 14.52300 1.000 44.50842 26 ALA C N 1
ATOM 616 C CA . ALA C 1 27 ? 13.50300 33.66300 15.70600 1.000 47.35135 26 ALA C CA 1
ATOM 617 C C . ALA C 1 27 ? 12.00900 33.37000 15.81500 1.000 51.36440 26 ALA C C 1
ATOM 618 O O . ALA C 1 27 ? 11.60400 32.24100 16.14100 1.000 54.25227 26 ALA C O 1
ATOM 620 N N . TRP C 1 28 ? 11.17500 34.37100 15.50900 1.000 50.69490 27 TRP C N 1
ATOM 621 C CA . TRP C 1 28 ? 9.72700 34.17600 15.50300 1.000 53.72062 27 TRP C CA 1
ATOM 622 C C . TRP C 1 28 ? 9.31300 33.09900 14.51100 1.000 57.20658 27 TRP C C 1
ATOM 623 O O . TRP C 1 28 ? 8.45500 32.26400 14.81300 1.000 65.87460 27 TRP C O 1
ATOM 634 N N . ALA C 1 29 ? 9.92100 33.09900 13.32300 1.000 52.09575 28 ALA C N 1
ATOM 635 C CA . ALA C 1 29 ? 9.65100 32.05500 12.34000 1.000 57.54402 28 ALA C CA 1
ATOM 636 C C . ALA C 1 29 ? 10.15100 30.69700 12.81900 1.000 63.77834 28 ALA C C 1
ATOM 637 O O . ALA C 1 29 ? 9.50800 29.67000 12.57100 1.000 60.29779 28 ALA C O 1
ATOM 639 N N . THR C 1 30 ? 11.30000 30.67300 13.50100 1.000 59.28452 29 THR C N 1
ATOM 640 C CA . THR C 1 30 ? 11.85200 29.40900 13.97300 1.000 56.94595 29 THR C CA 1
ATOM 641 C C . THR C 1 30 ? 10.91400 28.73900 14.96800 1.000 65.95939 29 THR C C 1
ATOM 642 O O . THR C 1 30 ? 10.66800 27.53000 14.88000 1.000 71.39120 29 THR C O 1
ATOM 646 N N . VAL C 1 31 ? 10.37900 29.50600 15.92600 1.000 70.87140 30 VAL C N 1
ATOM 647 C CA . VAL C 1 31 ? 9.41500 28.94300 16.87400 1.000 76.23791 30 VAL C CA 1
ATOM 648 C C . VAL C 1 31 ? 7.95800 29.10300 16.45800 1.000 86.36186 30 VAL C C 1
ATOM 649 O O . VAL C 1 31 ? 7.08700 28.42700 17.02700 1.000 92.04790 30 VAL C O 1
ATOM 653 N N . GLY C 1 32 ? 7.65600 29.96500 15.49300 1.000 95.14714 31 GLY C N 1
ATOM 654 C CA . GLY C 1 32 ? 6.27600 30.16800 15.08000 1.000 104.24016 31 GLY C CA 1
ATOM 655 C C . GLY C 1 32 ? 5.75800 29.21100 14.02900 1.000 119.26277 31 GLY C C 1
ATOM 656 O O . GLY C 1 32 ? 4.69800 29.43800 13.44600 1.000 122.51253 31 GLY C O 1
ATOM 661 N N . GLY D 1 2 ? 6.71100 28.90500 5.26200 1.000 105.93622 1 GLY D N 1
ATOM 662 C CA . GLY D 1 2 ? 5.50800 29.63000 5.63200 1.000 109.78998 1 GLY D CA 1
ATOM 663 C C . GLY D 1 2 ? 5.55100 31.14100 5.50300 1.000 105.24458 1 GLY D C 1
ATOM 664 O O . GLY D 1 2 ? 6.56100 31.72700 5.09900 1.000 98.58047 1 GLY D O 1
ATOM 665 N N . LYS D 1 3 ? 4.43000 31.77000 5.86700 1.000 108.74281 2 LYS D N 1
ATOM 666 C CA . LYS D 1 3 ? 4.31400 33.22200 5.78400 1.000 107.40156 2 LYS D CA 1
ATOM 667 C C . LYS D 1 3 ? 5.32000 33.91600 6.69500 1.000 98.78963 2 LYS D C 1
ATOM 668 O O . LYS D 1 3 ? 5.92100 34.93100 6.31700 1.000 94.43367 2 LYS D O 1
ATOM 674 N N . LYS D 1 4 ? 5.53600 33.36700 7.89200 1.000 96.16459 3 LYS D N 1
ATOM 675 C CA . LYS D 1 4 ? 6.49800 33.96100 8.81300 1.000 85.69293 3 LYS D CA 1
ATOM 676 C C . LYS D 1 4 ? 7.92200 33.86100 8.27500 1.000 73.80138 3 LYS D C 1
ATOM 677 O O . LYS D 1 4 ? 8.68700 34.83000 8.35100 1.000 66.68379 3 LYS D O 1
ATOM 683 N N . SER D 1 5 ? 8.29100 32.70900 7.71000 1.000 69.87628 4 SER D N 1
ATOM 684 C CA . SER D 1 5 ? 9.62300 32.57000 7.13000 1.000 64.97847 4 SER D CA 1
ATOM 685 C C . SER D 1 5 ? 9.80700 33.49100 5.93000 1.000 61.34695 4 SER D C 1
ATOM 686 O O . SER D 1 5 ? 10.88700 34.06300 5.73100 1.000 56.69487 4 SER D O 1
ATOM 689 N N . ALA D 1 6 ? 8.75400 33.67400 5.13500 1.000 62.45161 5 ALA D N 1
ATOM 690 C CA . ALA D 1 6 ? 8.85100 34.57900 3.99500 1.000 61.44027 5 ALA D CA 1
ATOM 691 C C . ALA D 1 6 ? 9.03800 36.02400 4.45000 1.000 59.62850 5 ALA D C 1
ATOM 692 O O . ALA D 1 6 ? 9.83500 36.77200 3.86300 1.000 56.17162 5 ALA D O 1
ATOM 694 N N . TRP D 1 7 ? 8.31300 36.43600 5.49300 1.000 59.98504 6 TRP D N 1
ATOM 695 C CA . TRP D 1 7 ? 8.51900 37.77600 6.03700 1.000 60.98810 6 TRP D CA 1
ATOM 696 C C . TRP D 1 7 ? 9.92300 37.93500 6.60700 1.000 52.62583 6 TRP D C 1
ATOM 697 O O . TRP D 1 7 ? 10.54600 38.99700 6.46200 1.000 53.37419 6 TRP D O 1
ATOM 708 N N . ALA D 1 8 ? 10.42500 36.90200 7.28300 1.000 54.90302 7 ALA D N 1
ATOM 709 C CA . ALA D 1 8 ? 11.78900 36.96000 7.79400 1.000 49.93810 7 ALA D CA 1
ATOM 710 C C . ALA D 1 8 ? 12.77800 37.14000 6.65500 1.000 50.41321 7 ALA D C 1
ATOM 711 O O . ALA D 1 8 ? 13.73800 37.91300 6.76800 1.000 51.92076 7 ALA D O 1
ATOM 713 N N . THR D 1 9 ? 12.53500 36.46000 5.53400 1.000 48.89481 8 THR D N 1
ATOM 714 C CA . THR D 1 9 ? 13.40100 36.62600 4.37300 1.000 42.73548 8 THR D CA 1
ATOM 715 C C . THR D 1 9 ? 13.35700 38.05800 3.85900 1.000 46.29241 8 THR D C 1
ATOM 716 O O . THR D 1 9 ? 14.39700 38.63700 3.53900 1.000 44.23031 8 THR D O 1
ATOM 720 N N . VAL D 1 10 ? 12.16100 38.64000 3.74800 1.000 47.12456 9 VAL D N 1
ATOM 721 C CA . VAL D 1 10 ? 12.06400 40.02400 3.27500 1.000 44.91829 9 VAL D CA 1
ATOM 722 C C . VAL D 1 10 ? 12.86000 40.96900 4.17700 1.000 43.31838 9 VAL D C 1
ATOM 723 O O . VAL D 1 10 ? 13.61600 41.82500 3.69800 1.000 40.13200 9 VAL D O 1
ATOM 727 N N . ILE D 1 11 ? 12.70700 40.83000 5.49900 1.000 45.80521 10 ILE D N 1
ATOM 728 C CA . ILE D 1 11 ? 13.36800 41.77800 6.39800 1.000 41.60363 10 ILE D CA 1
ATOM 729 C C . ILE D 1 11 ? 14.88000 41.55300 6.40900 1.000 39.77013 10 ILE D C 1
ATOM 730 O O . ILE D 1 11 ? 15.66800 42.50900 6.47900 1.000 41.08754 10 ILE D O 1
ATOM 735 N N . SER D 1 12 ? 15.31300 40.29300 6.32200 1.000 38.15504 11 SER D N 1
ATOM 736 C CA . SER D 1 12 ? 16.74100 40.00400 6.23000 1.000 38.45086 11 SER D CA 1
ATOM 737 C C . SER D 1 12 ? 17.33800 40.56200 4.94200 1.000 44.82415 11 SER D C 1
ATOM 738 O O . SER D 1 12 ? 18.45200 41.10500 4.94600 1.000 43.87351 11 SER D O 1
ATOM 741 N N 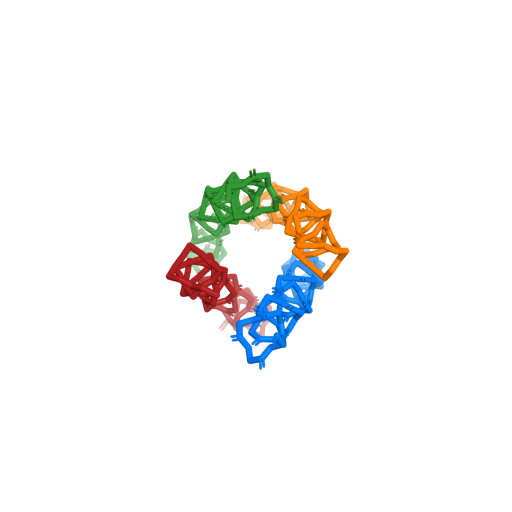. ALA D 1 13 ? 16.61000 40.43500 3.82700 1.000 46.02467 12 ALA D N 1
ATOM 742 C CA . ALA D 1 13 ? 17.07000 40.99600 2.56100 1.000 43.14844 12 ALA D CA 1
ATOM 743 C C . ALA D 1 13 ? 17.16200 42.51400 2.63000 1.000 39.77958 12 ALA D C 1
ATOM 744 O O . ALA D 1 13 ? 18.04300 43.11900 2.00600 1.000 39.61252 12 ALA D O 1
ATOM 746 N N . LEU D 1 14 ? 16.23200 43.15200 3.35200 1.000 37.67013 13 LEU D N 1
ATOM 747 C CA . LEU D 1 14 ? 16.32200 44.59600 3.55800 1.000 40.65480 13 LEU D CA 1
ATOM 748 C C . LEU D 1 14 ? 17.57600 44.96400 4.34400 1.000 40.31217 13 LEU D C 1
ATOM 749 O O . LEU D 1 14 ? 18.27800 45.93400 4.01200 1.000 41.81986 13 LEU D O 1
ATOM 754 N N . ALA D 1 15 ? 17.85900 44.21500 5.41000 1.000 36.05042 14 ALA D N 1
ATOM 755 C CA . ALA D 1 15 ? 19.08300 44.46500 6.16200 1.000 37.96978 14 ALA D CA 1
ATOM 756 C C . ALA D 1 15 ? 20.30700 44.30700 5.27100 1.000 37.25847 14 ALA D C 1
ATOM 757 O O . ALA D 1 15 ? 21.24400 45.11200 5.33500 1.000 34.77734 14 ALA D O 1
ATOM 759 N N . THR D 1 16 ? 20.30100 43.28800 4.41400 1.000 35.88771 15 THR D N 1
ATOM 760 C CA . THR D 1 16 ? 21.43300 43.06300 3.51900 1.000 35.26766 15 THR D CA 1
ATOM 761 C C . THR D 1 16 ? 21.61000 44.21400 2.53500 1.000 40.99714 15 THR D C 1
ATOM 762 O O . THR D 1 16 ? 22.74000 44.65100 2.29100 1.000 41.02263 15 THR D O 1
ATOM 766 N N . VAL D 1 17 ? 20.51300 44.72900 1.96200 1.000 40.81171 16 VAL D N 1
ATOM 767 C CA . VAL D 1 17 ? 20.63800 45.83900 1.01600 1.000 39.61917 16 VAL D CA 1
ATOM 768 C C . VAL D 1 17 ? 21.13800 47.10300 1.71800 1.000 41.10910 16 VAL D C 1
ATOM 769 O O . VAL D 1 17 ? 21.95200 47.85300 1.16100 1.000 38.76938 16 VAL D O 1
ATOM 773 N N . ILE D 1 18 ? 20.66400 47.37100 2.94200 1.000 39.32049 17 ILE D N 1
ATOM 774 C CA . ILE D 1 18 ? 21.11000 48.57600 3.64500 1.000 40.20060 17 ILE D CA 1
ATOM 775 C C . ILE D 1 18 ? 22.58300 48.45500 4.03200 1.000 40.13323 17 ILE D C 1
ATOM 776 O O . ILE D 1 18 ? 23.35800 49.41700 3.91400 1.000 43.30878 17 ILE D O 1
ATOM 781 N N . SER D 1 19 ? 23.00200 47.26300 4.46400 1.000 35.01884 18 SER D N 1
ATOM 782 C CA . SER D 1 19 ? 24.40800 47.03400 4.78000 1.000 37.10341 18 SER D CA 1
ATOM 783 C C . SER D 1 19 ? 25.27800 47.15600 3.53600 1.000 38.79045 18 SER D C 1
ATOM 784 O O . SER D 1 19 ? 26.38700 47.70400 3.59100 1.000 41.08648 18 SER D O 1
ATOM 787 N N . ALA D 1 20 ? 24.78200 46.66100 2.39900 1.000 37.32517 19 ALA D N 1
ATOM 788 C CA . ALA D 1 20 ? 25.51600 46.78100 1.14700 1.000 34.58800 19 ALA D CA 1
ATOM 789 C C . ALA D 1 20 ? 25.66400 48.24000 0.74600 1.000 34.75212 19 ALA D C 1
ATOM 790 O O . ALA D 1 20 ? 26.71300 48.64700 0.23300 1.000 38.49862 19 ALA D O 1
ATOM 792 N N . LEU D 1 21 ? 24.61000 49.03600 0.94600 1.000 36.00184 20 LEU D N 1
ATOM 793 C CA . LEU D 1 21 ? 24.70300 50.46700 0.67300 1.000 39.13527 20 LEU D CA 1
ATOM 794 C C . LEU D 1 21 ? 25.76800 51.11700 1.54400 1.000 42.25010 20 LEU D C 1
ATOM 795 O O . LEU D 1 21 ? 26.56200 51.94100 1.06700 1.000 44.76730 20 LEU D O 1
ATOM 800 N N . ALA D 1 22 ? 25.80300 50.75900 2.82800 1.000 41.07132 21 ALA D N 1
ATOM 801 C CA . ALA D 1 22 ? 26.85600 51.29100 3.68400 1.000 42.45131 21 ALA D CA 1
ATOM 802 C C . ALA D 1 22 ? 28.22900 50.89900 3.15500 1.000 46.46565 21 ALA D C 1
ATOM 803 O O . ALA D 1 22 ? 29.15900 51.71500 3.14800 1.000 48.59595 21 ALA D O 1
ATOM 805 N N . THR D 1 23 ? 28.36400 49.65400 2.69200 1.000 39.64391 22 THR D N 1
ATOM 806 C CA . THR D 1 23 ? 29.64700 49.17900 2.17900 1.000 38.81305 22 THR D CA 1
ATOM 807 C C . THR D 1 23 ? 30.08300 49.93600 0.92800 1.000 41.04811 22 THR D C 1
ATOM 808 O O . THR D 1 23 ? 31.25800 50.30700 0.79500 1.000 41.12090 22 THR D O 1
ATOM 812 N N . VAL D 1 24 ? 29.16500 50.14900 -0.01500 1.000 36.03385 23 VAL D N 1
ATOM 813 C CA . VAL D 1 24 ? 29.54800 50.85100 -1.23700 1.000 40.26393 23 VAL D CA 1
ATOM 814 C C . VAL D 1 24 ? 29.92100 52.29300 -0.91400 1.000 44.02220 23 VAL D C 1
ATOM 815 O O . VAL D 1 24 ? 30.87700 52.84400 -1.48000 1.000 46.75926 23 VAL D O 1
ATOM 819 N N . ILE D 1 25 ? 29.20300 52.92100 0.02300 1.000 45.68681 24 ILE D N 1
ATOM 820 C CA . ILE D 1 25 ? 29.53900 54.29800 0.37000 1.000 45.00517 24 ILE D CA 1
ATOM 821 C C . ILE D 1 25 ? 30.88900 54.36200 1.07400 1.000 44.68484 24 ILE D C 1
ATOM 822 O O . ILE D 1 25 ? 31.69500 55.26300 0.81500 1.000 48.72994 24 ILE D O 1
ATOM 827 N N . SER D 1 26 ? 31.18600 53.38100 1.93000 1.000 44.29532 25 SER D N 1
ATOM 828 C CA . SER D 1 26 ? 32.49100 53.35400 2.58200 1.000 43.79031 25 SER D CA 1
ATOM 829 C C . SER D 1 26 ? 33.62000 53.13400 1.57700 1.000 46.29415 25 SER D C 1
ATOM 830 O O . SER D 1 26 ? 34.67900 53.76400 1.67900 1.000 44.89285 25 SER D O 1
ATOM 833 N N . ALA D 1 27 ? 33.41900 52.24700 0.59400 1.000 44.69072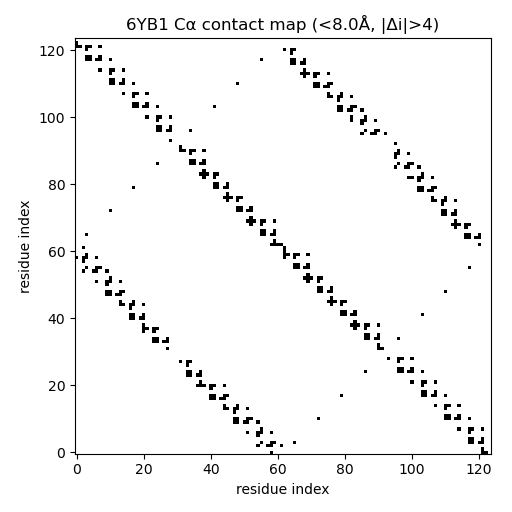 26 ALA D N 1
ATOM 834 C CA . ALA D 1 27 ? 34.46600 52.02000 -0.40200 1.000 43.80371 26 ALA D CA 1
ATOM 835 C C . ALA D 1 27 ? 34.69300 53.26600 -1.24900 1.000 48.33234 26 ALA D C 1
ATOM 836 O O . ALA D 1 27 ? 35.84000 53.63400 -1.55200 1.000 56.18906 26 ALA D O 1
ATOM 838 N N . TRP D 1 28 ? 33.60400 53.93700 -1.62700 1.000 47.54932 27 TRP D N 1
ATOM 839 C CA . TRP D 1 28 ? 33.71800 55.17800 -2.38000 1.000 51.72398 27 TRP D CA 1
ATOM 840 C C . TRP D 1 28 ? 34.44300 56.24000 -1.56200 1.000 54.76095 27 TRP D C 1
ATOM 841 O O . TRP D 1 28 ? 35.21000 57.04000 -2.10900 1.000 55.53887 27 TRP D O 1
ATOM 852 N N . ALA D 1 29 ? 34.20800 56.27200 -0.24800 1.000 56.64810 28 ALA D N 1
ATOM 853 C CA . ALA D 1 29 ? 34.97300 57.17500 0.60500 1.000 58.06033 28 ALA D CA 1
ATOM 854 C C . ALA D 1 29 ? 36.44700 56.79300 0.61500 1.000 59.80179 28 ALA D C 1
ATOM 855 O O . ALA D 1 29 ? 37.32500 57.66400 0.64500 1.000 64.79750 28 ALA D O 1
ATOM 857 N N . THR D 1 30 ? 36.73300 55.48900 0.59600 1.000 56.12769 29 THR D N 1
ATOM 858 C CA . THR D 1 30 ? 38.11600 55.01800 0.59600 1.000 58.51358 29 THR D CA 1
ATOM 859 C C . THR D 1 30 ? 38.86900 55.49700 -0.63900 1.000 67.35848 29 THR D C 1
ATOM 860 O O . THR D 1 30 ? 40.04700 55.86300 -0.55100 1.000 70.69850 29 THR D O 1
ATOM 864 N N . VAL D 1 31 ? 38.20800 55.51700 -1.80100 1.000 71.11191 30 VAL D N 1
ATOM 865 C CA . VAL D 1 31 ? 38.91100 55.99400 -2.99500 1.000 72.96917 30 VAL D CA 1
ATOM 866 C C . VAL D 1 31 ? 38.93400 57.50900 -3.11800 1.000 79.59843 30 VAL D C 1
ATOM 867 O O . VAL D 1 31 ? 39.70600 58.03500 -3.92800 1.000 85.38994 30 VAL D O 1
ATOM 871 N N . GLY D 1 32 ? 38.10000 58.22900 -2.32900 1.000 89.35337 31 GLY D N 1
ATOM 872 C CA . GLY D 1 32 ? 38.13100 59.68200 -2.37200 1.000 104.72300 31 GLY D CA 1
ATOM 873 C C . GLY D 1 32 ? 36.79300 60.37300 -2.53800 1.000 116.95685 31 GLY D C 1
ATOM 874 O O . GLY D 1 32 ? 36.33000 60.59500 -3.65700 1.000 116.14613 31 GLY D O 1
#

B-factor: mean 60.2, std 23.72, range [30.46, 164.62]

Secondary structure (DSSP, 8-state):
-HHHHHHHHHHHHHHHHHHHHHHHHHHHHH-/-HHHHHHHHHHHHHHHHHHHHHHHHHHHHH-/-HHHHHHHHHHHHHHHHHHHHHHHHHHHHH-/-HHHHHHHHHHHHHHHHHHHHHHHHHHHHH-

Sequence (124 aa):
GKKSAWATVISALATVISALATVISAWATVGGKKSAWATVISALATVISAL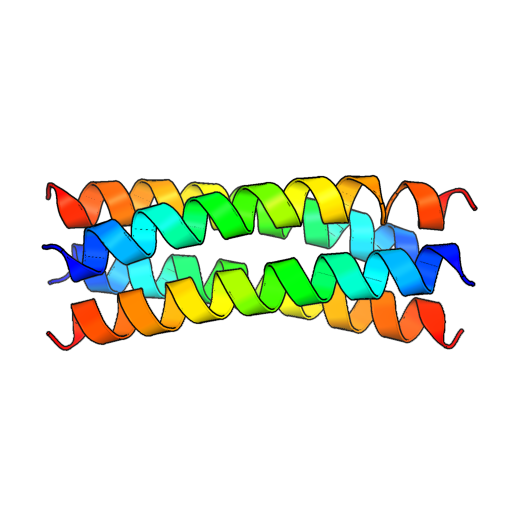ATVISSAWATVGGKKSAWATVISALATVISALATVISAWATVGGKKSAWATVISALATVISALATVISAWATVG